Protein AF-A0A0R0BYC7-F1 (afdb_monomer)

Secondary structure (DSSP, 8-state):
-B--TT--HHHHHHHHHHHHHHHHHH-TT-PPEEEEETTTTEEEESSTT-SS-SEEEEEEEEEGGGTEEEEEEEEESTT-STHHHHHHHHHHHHHHHHHHHT-

Organism: NCBI:txid266128

Sequence (103 aa):
MSTPADLSNARIFDCAEAAVSDLSQTSSSWPKITLRDESKGVLESGDYPADDKTGFRMRLERINAGTGIRVHLKGAGAYYVDLGVQKAIDDLTRKVDECIKAD

pLDDT: mean 87.59, std 10.32, range [51.91, 97.56]

Foldseek 3Di:
DFAPQPDALVQLVVQLQVLLVVVCVVPVLRAHWDDDDSVQSKTKGDPQVDQPDAGKIWIWGQDPNRRDIDIDIHHDDPPPPPVVRVVVVVSSVVSSVVSSVVD

Solvent-accessible surface area (backbone atoms only — not comparable to full-atom values): 5673 Å² total; per-residue (Å²): 88,80,43,63,68,83,60,51,49,65,61,55,46,55,26,44,52,52,34,46,53,57,49,31,75,79,35,84,44,49,50,60,78,68,44,82,38,61,90,76,29,36,38,31,14,44,68,54,89,58,79,88,49,76,32,42,21,36,39,38,33,55,33,80,94,45,38,18,41,46,80,47,72,49,56,30,59,101,76,42,70,61,64,51,48,53,51,50,50,52,56,45,53,50,42,29,52,51,51,66,63,74,110

Radius of gyration: 13.08 Å; Cα contacts (8 Å, |Δi|>4): 160; chains: 1; bounding box: 31×26×32 Å

Mean predicted aligned error: 4.72 Å

Structure (mmCIF, N/CA/C/O backbone):
data_AF-A0A0R0BYC7-F1
#
_entry.id   AF-A0A0R0BYC7-F1
#
loop_
_atom_site.group_PDB
_atom_site.id
_atom_site.type_symbol
_atom_site.label_atom_id
_atom_site.label_alt_id
_atom_site.label_comp_id
_atom_site.label_asym_id
_atom_site.label_entity_id
_atom_site.label_seq_id
_atom_site.pdbx_PDB_ins_code
_atom_site.Cartn_x
_atom_site.Cartn_y
_atom_site.Cartn_z
_atom_site.occupancy
_atom_site.B_iso_or_equiv
_atom_site.auth_seq_id
_atom_site.auth_comp_id
_atom_site.auth_asym_id
_atom_site.auth_atom_id
_atom_site.pdbx_PDB_model_num
ATOM 1 N N . MET A 1 1 ? 5.357 2.317 10.190 1.00 85.62 1 MET A N 1
ATOM 2 C CA . MET A 1 1 ? 4.737 3.540 10.744 1.00 85.62 1 MET A CA 1
ATOM 3 C C . MET A 1 1 ? 3.667 3.161 11.756 1.00 85.62 1 MET A C 1
ATOM 5 O O . MET A 1 1 ? 3.149 2.049 11.681 1.00 85.62 1 MET A O 1
ATOM 9 N N . SER A 1 2 ? 3.364 4.052 12.697 1.00 87.69 2 SER A N 1
ATOM 10 C CA . SER A 1 2 ? 2.263 3.864 13.648 1.00 87.69 2 SER A CA 1
ATOM 11 C C . SER A 1 2 ? 0.924 4.148 12.973 1.00 87.69 2 SER A C 1
ATOM 13 O O . SER A 1 2 ? 0.851 4.998 12.090 1.00 87.69 2 SER A O 1
ATOM 15 N N . THR A 1 3 ? -0.123 3.451 13.393 1.00 85.69 3 THR A N 1
ATOM 16 C CA . THR A 1 3 ? -1.498 3.661 12.924 1.00 85.69 3 THR A CA 1
ATOM 17 C C . THR A 1 3 ? -2.446 3.628 14.122 1.00 85.69 3 THR A C 1
ATOM 19 O O . THR A 1 3 ? -2.146 2.923 15.092 1.00 85.69 3 THR A O 1
ATOM 22 N N . PRO A 1 4 ? -3.588 4.339 14.085 1.00 85.50 4 PRO A N 1
ATOM 23 C C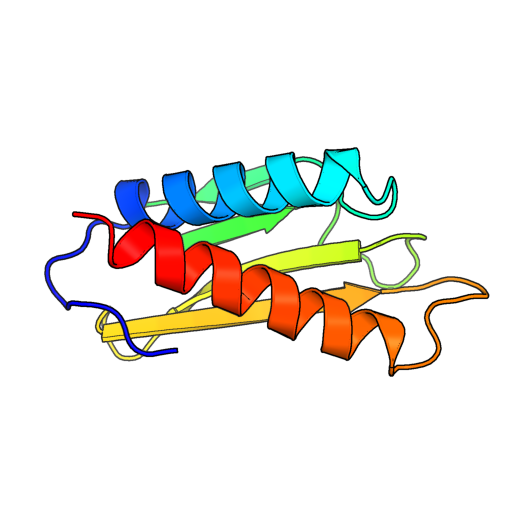A . PRO A 1 4 ? -4.616 4.204 15.113 1.00 85.50 4 PRO A CA 1
ATOM 24 C C . PRO A 1 4 ? -5.023 2.735 15.297 1.00 85.50 4 PRO A C 1
ATOM 26 O O . PRO A 1 4 ? -5.107 1.976 14.326 1.00 85.50 4 PRO A O 1
ATOM 29 N N . ALA A 1 5 ? -5.211 2.313 16.549 1.00 79.50 5 ALA A N 1
ATOM 30 C CA . ALA A 1 5 ? -5.460 0.909 16.889 1.00 79.50 5 ALA A CA 1
ATOM 31 C C . ALA A 1 5 ? -6.826 0.411 16.385 1.00 79.50 5 ALA A C 1
ATOM 33 O O . ALA A 1 5 ? -6.989 -0.768 16.088 1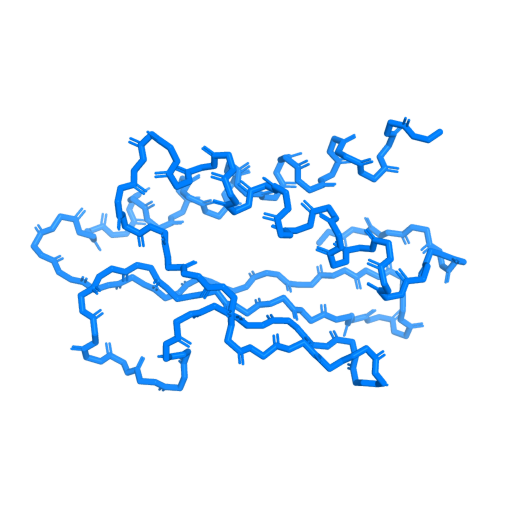.00 79.50 5 ALA A O 1
ATOM 34 N N . ASP A 1 6 ? -7.786 1.322 16.282 1.00 86.31 6 ASP A N 1
ATOM 35 C CA . ASP A 1 6 ? -9.157 1.122 15.823 1.00 86.31 6 ASP A CA 1
ATOM 36 C C . ASP A 1 6 ? -9.302 1.164 14.294 1.00 86.31 6 ASP A C 1
ATOM 38 O O . ASP A 1 6 ? -10.348 0.791 13.759 1.00 86.31 6 ASP A O 1
ATOM 42 N N . LEU A 1 7 ? -8.246 1.549 13.569 1.00 90.12 7 LEU A N 1
ATOM 43 C CA . LEU A 1 7 ? -8.279 1.614 12.115 1.00 90.12 7 LEU A CA 1
ATOM 44 C C . LEU A 1 7 ? -8.358 0.205 11.508 1.00 90.12 7 LEU A C 1
ATOM 46 O O . LEU A 1 7 ? -7.486 -0.651 11.732 1.00 90.12 7 LEU A O 1
ATOM 50 N N . SER A 1 8 ? -9.395 -0.039 10.706 1.00 93.19 8 SER A N 1
ATOM 51 C CA . SER A 1 8 ? -9.624 -1.335 10.065 1.00 93.19 8 SER A CA 1
ATOM 52 C C . SER A 1 8 ? -8.551 -1.657 9.017 1.00 93.19 8 SER A C 1
ATOM 54 O O . SER A 1 8 ? -7.955 -0.767 8.408 1.00 93.19 8 SER A O 1
ATOM 56 N N . ASN A 1 9 ? -8.306 -2.952 8.783 1.00 94.31 9 ASN A N 1
ATOM 57 C CA . ASN A 1 9 ? -7.417 -3.386 7.698 1.00 94.31 9 ASN A CA 1
ATOM 58 C C . ASN A 1 9 ? -7.915 -2.897 6.338 1.00 94.31 9 ASN A C 1
ATOM 60 O O . ASN A 1 9 ? -7.109 -2.394 5.564 1.00 94.31 9 ASN A O 1
ATOM 64 N N . ALA A 1 10 ? -9.228 -2.954 6.101 1.00 94.62 10 ALA A N 1
ATOM 65 C CA . ALA A 1 10 ? -9.849 -2.430 4.891 1.00 94.62 10 ALA A CA 1
ATOM 66 C C . ALA A 1 10 ? -9.465 -0.965 4.638 1.00 94.62 10 ALA A C 1
ATOM 68 O O . ALA A 1 10 ? -8.965 -0.648 3.566 1.00 94.62 10 ALA A O 1
ATOM 69 N N . ARG A 1 11 ? -9.590 -0.089 5.646 1.00 94.56 11 ARG A N 1
ATOM 70 C CA . ARG A 1 11 ? -9.284 1.341 5.488 1.00 94.56 11 ARG A CA 1
ATOM 71 C C . ARG A 1 11 ? -7.812 1.592 5.168 1.00 94.56 11 ARG A C 1
ATOM 73 O O . ARG A 1 11 ? -7.496 2.393 4.292 1.00 94.56 11 ARG A O 1
ATOM 80 N N . ILE A 1 12 ? -6.912 0.895 5.861 1.00 94.69 12 ILE A N 1
ATOM 81 C CA . ILE A 1 12 ? -5.470 0.969 5.587 1.00 94.69 12 ILE A CA 1
ATOM 82 C C . ILE A 1 12 ? -5.174 0.505 4.164 1.00 94.69 12 ILE A C 1
ATOM 84 O O . ILE A 1 12 ? -4.368 1.126 3.470 1.00 94.69 12 ILE A O 1
ATOM 88 N N . PHE A 1 13 ? -5.810 -0.583 3.735 1.00 96.19 13 PHE A N 1
ATOM 89 C CA . PHE A 1 13 ? -5.603 -1.130 2.405 1.00 96.19 13 PHE A CA 1
ATOM 90 C C . PHE A 1 13 ? -6.127 -0.182 1.346 1.00 96.19 13 PHE A C 1
ATOM 92 O O . PHE A 1 13 ? -5.373 0.133 0.442 1.00 96.19 13 PHE A O 1
ATOM 99 N N . ASP A 1 14 ? -7.323 0.377 1.502 1.00 96.38 14 ASP A N 1
ATOM 100 C CA . ASP A 1 14 ? -7.865 1.360 0.562 1.00 96.38 14 ASP A CA 1
ATOM 101 C C . ASP A 1 14 ? -6.909 2.551 0.380 1.00 96.38 14 ASP A C 1
ATOM 103 O O . ASP A 1 14 ? -6.652 2.979 -0.746 1.00 96.38 14 ASP A O 1
ATOM 107 N N . CYS A 1 15 ? -6.294 3.031 1.467 1.00 95.94 15 CYS A N 1
ATOM 108 C CA . CYS A 1 15 ? -5.255 4.058 1.396 1.00 95.94 15 CYS A CA 1
ATOM 109 C C . CYS A 1 15 ? -3.984 3.594 0.669 1.00 95.94 15 CYS A C 1
ATOM 111 O O . CYS A 1 15 ? -3.421 4.342 -0.131 1.00 95.94 15 CYS A O 1
ATOM 113 N N . ALA A 1 16 ? -3.523 2.369 0.921 1.00 95.38 16 ALA A N 1
ATOM 114 C CA . ALA A 1 16 ? -2.367 1.795 0.237 1.00 95.38 16 ALA A CA 1
ATOM 115 C C . ALA A 1 16 ? -2.620 1.560 -1.258 1.00 95.38 16 ALA A C 1
ATOM 117 O O . ALA A 1 16 ? -1.761 1.880 -2.078 1.00 95.38 16 ALA A O 1
ATOM 118 N N . GLU A 1 17 ? -3.797 1.066 -1.633 1.00 95.88 17 GLU A N 1
ATOM 119 C CA . GLU A 1 17 ? -4.189 0.866 -3.026 1.00 95.88 17 GLU A CA 1
ATOM 120 C C . GLU A 1 17 ? -4.310 2.198 -3.767 1.00 95.88 17 GLU A C 1
ATOM 122 O O . GLU A 1 17 ? -3.783 2.332 -4.872 1.00 95.88 17 GLU A O 1
ATOM 127 N N . ALA A 1 18 ? -4.927 3.207 -3.143 1.00 95.12 18 ALA A N 1
ATOM 128 C CA . ALA A 1 18 ? -5.005 4.553 -3.702 1.00 95.12 18 ALA A CA 1
ATOM 129 C C . ALA A 1 18 ? -3.608 5.161 -3.905 1.00 95.12 18 ALA A C 1
ATOM 131 O O . ALA A 1 18 ? -3.324 5.708 -4.972 1.00 95.12 18 ALA A O 1
ATOM 132 N N . ALA A 1 19 ? -2.711 5.012 -2.924 1.00 94.50 19 ALA A N 1
ATOM 133 C CA . ALA A 1 19 ? -1.336 5.494 -3.019 1.00 94.50 19 ALA A CA 1
ATOM 134 C C . ALA A 1 19 ? -0.548 4.798 -4.140 1.00 94.50 19 ALA A C 1
ATOM 136 O O . ALA A 1 19 ? 0.112 5.470 -4.932 1.00 94.50 19 ALA A O 1
ATOM 137 N N . VAL A 1 20 ? -0.636 3.467 -4.248 1.00 93.12 20 VAL A N 1
ATOM 138 C CA . VAL A 1 20 ? -0.001 2.701 -5.336 1.00 93.12 20 VAL A CA 1
ATOM 139 C C . VAL A 1 20 ? -0.585 3.098 -6.691 1.00 93.12 20 VAL A C 1
ATOM 141 O O . VAL A 1 20 ? 0.168 3.285 -7.645 1.00 93.12 20 VAL A O 1
ATOM 144 N N . SER A 1 21 ? -1.906 3.270 -6.781 1.00 92.69 21 SER A N 1
ATOM 145 C CA . SER A 1 21 ? -2.583 3.710 -8.002 1.00 92.69 21 SER A CA 1
ATOM 146 C C . SER A 1 21 ? -2.079 5.081 -8.455 1.00 92.69 21 SER A C 1
ATOM 148 O O . SER A 1 21 ? -1.704 5.235 -9.614 1.00 92.69 21 SER A O 1
ATOM 150 N N . ASP A 1 22 ? -1.995 6.057 -7.553 1.00 92.50 22 ASP A N 1
ATOM 151 C CA . ASP A 1 22 ? -1.470 7.394 -7.851 1.00 92.50 22 ASP A CA 1
ATOM 152 C C . ASP A 1 22 ? 0.008 7.357 -8.281 1.00 92.50 22 ASP A C 1
ATOM 154 O O . ASP A 1 22 ? 0.386 7.898 -9.321 1.00 92.50 22 ASP A O 1
ATOM 158 N N . LEU A 1 23 ? 0.850 6.618 -7.553 1.00 91.19 23 LEU A N 1
ATOM 159 C CA . LEU A 1 23 ? 2.262 6.451 -7.908 1.00 91.19 23 LEU A CA 1
ATOM 160 C C . LEU A 1 23 ? 2.445 5.757 -9.267 1.00 91.19 23 LEU A C 1
ATOM 162 O O . LEU A 1 23 ? 3.340 6.130 -10.030 1.00 91.19 23 LEU A O 1
ATOM 166 N N . SER A 1 24 ? 1.565 4.815 -9.618 1.00 89.31 24 SER A N 1
ATOM 167 C CA . SER A 1 24 ? 1.597 4.126 -10.914 1.00 89.31 24 SER A CA 1
ATOM 168 C C . SER A 1 24 ? 1.321 5.044 -12.110 1.00 89.31 24 SER A C 1
ATOM 170 O O . SER A 1 24 ? 1.780 4.758 -13.215 1.00 89.31 24 SER A O 1
ATOM 172 N N . GLN A 1 25 ? 0.649 6.185 -11.900 1.00 88.25 25 GLN A N 1
ATOM 173 C CA . GLN A 1 25 ? 0.432 7.185 -12.954 1.00 88.25 25 GLN A CA 1
ATOM 174 C C . GLN A 1 25 ? 1.726 7.905 -13.350 1.00 88.25 25 GLN A C 1
ATOM 176 O O . GLN A 1 25 ? 1.861 8.363 -14.482 1.00 88.25 25 GLN A O 1
ATOM 181 N N . THR A 1 26 ? 2.683 8.005 -12.423 1.00 82.69 26 THR A N 1
ATOM 182 C CA . THR A 1 26 ? 3.961 8.710 -12.633 1.00 82.69 26 THR A CA 1
ATOM 183 C C . THR A 1 26 ? 5.131 7.762 -12.880 1.00 82.69 26 THR A C 1
ATOM 185 O O . THR A 1 26 ? 6.152 8.169 -13.434 1.00 82.69 26 THR A O 1
ATOM 188 N N . SER A 1 27 ? 4.993 6.490 -12.503 1.00 82.69 27 SER A N 1
ATOM 189 C CA . SER A 1 27 ? 6.015 5.466 -12.684 1.00 82.69 27 SER A CA 1
ATOM 190 C C . SER A 1 27 ? 5.382 4.106 -12.977 1.00 82.69 27 SER A C 1
ATOM 192 O O . SER A 1 27 ? 4.735 3.504 -12.121 1.00 82.69 27 SER A O 1
ATOM 194 N N . SER A 1 28 ? 5.656 3.567 -14.169 1.00 80.38 28 SER A N 1
ATOM 195 C CA . SER A 1 28 ? 5.222 2.223 -14.587 1.00 80.38 28 SER A CA 1
ATOM 196 C C . SER A 1 28 ? 5.863 1.084 -13.784 1.00 80.38 28 SER A C 1
ATOM 198 O O . SER A 1 28 ? 5.515 -0.081 -13.967 1.00 80.38 28 SER A O 1
ATOM 200 N N . SER A 1 29 ? 6.795 1.410 -12.888 1.00 84.69 29 SER A N 1
ATOM 201 C CA . SER A 1 29 ? 7.457 0.479 -11.981 1.00 84.69 29 SER A CA 1
ATOM 202 C C . SER A 1 29 ? 6.537 -0.063 -10.890 1.00 84.69 29 SER A C 1
ATOM 204 O O . SER A 1 29 ? 6.872 -1.086 -10.297 1.00 84.69 29 SER A O 1
ATOM 206 N N . TRP A 1 30 ? 5.418 0.608 -10.602 1.00 87.56 30 TRP A N 1
ATOM 207 C CA . TRP A 1 30 ? 4.453 0.184 -9.588 1.00 87.56 30 TRP A CA 1
ATOM 208 C C . TRP A 1 30 ? 3.471 -0.846 -10.155 1.00 87.56 30 TRP A C 1
ATOM 210 O O . TRP A 1 30 ? 2.692 -0.519 -11.053 1.00 87.56 30 TRP A O 1
ATOM 220 N N . PRO A 1 31 ? 3.471 -2.091 -9.649 1.00 84.69 31 PRO A N 1
ATOM 221 C CA . PRO A 1 31 ? 2.551 -3.111 -10.123 1.00 84.69 31 PRO A CA 1
ATOM 222 C C . PRO A 1 31 ? 1.182 -2.984 -9.445 1.00 84.69 31 PRO A C 1
ATOM 224 O O . PRO A 1 31 ? 1.024 -2.365 -8.391 1.00 84.69 31 PRO A O 1
ATOM 227 N N . LYS A 1 32 ? 0.192 -3.657 -10.034 1.00 90.75 32 LYS A N 1
ATOM 228 C CA . LYS A 1 32 ? -1.141 -3.812 -9.443 1.00 90.75 32 LYS A CA 1
ATOM 229 C C . LYS A 1 32 ? -1.090 -4.641 -8.159 1.00 90.75 32 LYS A C 1
ATOM 231 O O . LYS A 1 32 ? -0.204 -5.477 -7.980 1.00 90.75 32 LYS A O 1
ATOM 236 N N . ILE A 1 33 ? -2.096 -4.443 -7.318 1.00 94.62 33 ILE A N 1
ATOM 237 C CA . ILE A 1 33 ? -2.374 -5.273 -6.145 1.00 94.62 33 ILE A CA 1
ATOM 238 C C . ILE A 1 33 ? -2.725 -6.692 -6.596 1.00 94.62 33 ILE A C 1
ATOM 240 O O . ILE A 1 33 ? -3.487 -6.876 -7.546 1.00 94.62 33 ILE A O 1
ATOM 244 N N . THR A 1 34 ? -2.144 -7.684 -5.932 1.00 95.38 34 THR A N 1
ATOM 245 C CA . THR A 1 34 ? -2.275 -9.113 -6.268 1.00 95.38 34 THR A CA 1
ATOM 246 C C . THR A 1 34 ? -2.772 -9.949 -5.097 1.00 95.38 34 THR A C 1
ATOM 248 O O . THR A 1 34 ? -3.380 -10.995 -5.320 1.00 95.38 34 THR A O 1
ATOM 251 N N . LEU A 1 35 ? -2.578 -9.478 -3.863 1.00 96.56 35 LEU A N 1
ATOM 252 C CA . LEU A 1 35 ? -3.111 -10.098 -2.655 1.00 96.56 35 LEU A CA 1
ATOM 253 C C . LEU A 1 35 ? -3.698 -9.030 -1.738 1.00 96.56 35 LEU A C 1
ATOM 255 O O . LEU A 1 35 ? -3.018 -8.064 -1.400 1.00 96.56 35 LEU A O 1
ATOM 259 N N . ARG A 1 36 ? -4.930 -9.262 -1.281 1.00 97.12 36 ARG A N 1
ATOM 260 C CA . ARG A 1 36 ? -5.603 -8.490 -0.233 1.00 97.12 36 ARG A CA 1
ATOM 261 C C . ARG A 1 36 ? -6.155 -9.464 0.808 1.00 97.12 36 ARG A C 1
ATOM 263 O O . ARG A 1 36 ? -7.196 -10.074 0.592 1.00 97.12 36 ARG A O 1
ATOM 270 N N . ASP A 1 37 ? -5.437 -9.639 1.917 1.00 96.56 37 ASP A N 1
ATOM 271 C CA . ASP A 1 37 ? -5.827 -10.507 3.036 1.00 96.56 37 ASP A CA 1
ATOM 272 C C . ASP A 1 37 ? -6.068 -9.658 4.291 1.00 96.56 37 ASP A C 1
ATOM 274 O O . ASP A 1 37 ? -5.187 -9.440 5.129 1.00 96.56 37 ASP A O 1
ATOM 278 N N . GLU A 1 38 ? -7.295 -9.153 4.417 1.00 94.88 38 GLU A N 1
ATOM 279 C CA . GLU A 1 38 ? -7.712 -8.328 5.555 1.00 94.88 38 GLU A CA 1
ATOM 280 C C . GLU A 1 38 ? -7.744 -9.112 6.868 1.00 94.88 38 GLU A C 1
ATOM 282 O O . GLU A 1 38 ? -7.609 -8.516 7.931 1.00 94.88 38 GLU A O 1
ATOM 287 N N . SER A 1 39 ? -7.872 -10.441 6.821 1.00 93.00 39 SER A N 1
ATOM 288 C CA . SER A 1 39 ? -7.865 -11.273 8.027 1.00 93.00 39 SER A CA 1
ATOM 289 C C . SER A 1 39 ? -6.471 -11.363 8.648 1.00 93.00 39 SER A C 1
ATOM 291 O O . SER A 1 39 ? -6.329 -11.346 9.870 1.00 93.00 39 SER A O 1
ATOM 293 N N . LYS A 1 40 ? -5.431 -11.390 7.806 1.00 93.50 40 LYS A N 1
ATOM 294 C CA . LYS A 1 40 ? -4.024 -11.421 8.233 1.00 93.50 40 LYS A CA 1
ATOM 295 C C . LYS A 1 40 ? -3.378 -10.042 8.277 1.00 93.50 40 LYS A C 1
ATOM 297 O O . LYS A 1 40 ? -2.246 -9.920 8.738 1.00 93.50 40 LYS A O 1
ATOM 302 N N . GLY A 1 41 ? -4.074 -9.010 7.802 1.00 94.94 41 GLY A N 1
ATOM 303 C CA . GLY A 1 41 ? -3.525 -7.664 7.700 1.00 94.94 41 GLY A CA 1
ATOM 304 C C . GLY A 1 41 ? -2.372 -7.581 6.702 1.00 94.94 41 GLY A C 1
ATOM 305 O O . GLY A 1 41 ? -1.432 -6.833 6.951 1.00 94.94 41 GLY A O 1
ATOM 306 N N . VAL A 1 42 ? -2.436 -8.347 5.605 1.00 96.94 42 VAL A N 1
ATOM 307 C CA . VAL A 1 42 ? -1.426 -8.366 4.539 1.00 96.94 42 VAL A CA 1
ATOM 308 C C . VAL A 1 42 ? -2.008 -7.862 3.214 1.00 96.94 42 VAL A C 1
ATOM 310 O O . VAL A 1 42 ? -3.062 -8.322 2.777 1.00 96.94 42 VAL A O 1
ATOM 313 N N . LEU A 1 43 ? -1.285 -6.955 2.557 1.00 97.56 43 LEU A N 1
ATOM 314 C CA . LEU A 1 43 ? -1.562 -6.469 1.203 1.00 97.56 43 LEU A CA 1
ATOM 315 C C . LEU A 1 43 ? -0.283 -6.576 0.364 1.00 97.56 43 LE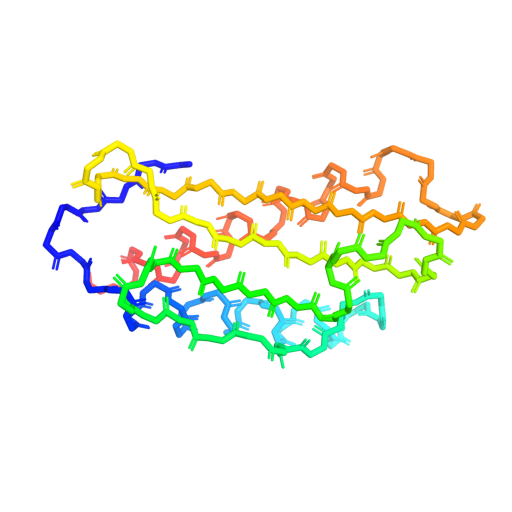U A C 1
ATOM 317 O O . LEU A 1 43 ? 0.764 -6.090 0.789 1.00 97.56 43 LEU A O 1
ATOM 321 N N . GLU A 1 44 ? -0.350 -7.178 -0.822 1.00 97.19 44 GLU A N 1
ATOM 322 C CA . GLU A 1 44 ? 0.802 -7.311 -1.725 1.00 97.19 44 GLU A CA 1
ATOM 323 C C . GLU A 1 44 ? 0.505 -6.791 -3.130 1.00 97.19 44 GLU A C 1
ATOM 325 O O . GLU A 1 44 ? -0.637 -6.805 -3.600 1.00 97.19 44 GLU A O 1
ATOM 330 N N . SER A 1 45 ? 1.562 -6.355 -3.814 1.00 93.38 45 SER A N 1
ATOM 331 C CA . SER A 1 45 ? 1.521 -5.962 -5.218 1.00 93.38 45 SER A CA 1
ATOM 332 C C . SER A 1 45 ? 2.550 -6.719 -6.053 1.00 93.38 45 SER A C 1
ATOM 334 O O . SER A 1 45 ? 3.651 -7.042 -5.596 1.00 93.38 45 SER A O 1
ATOM 336 N N . GLY A 1 46 ? 2.187 -6.985 -7.308 1.00 89.50 46 GLY A N 1
ATOM 337 C CA . GLY A 1 46 ? 2.983 -7.814 -8.208 1.00 89.50 46 GLY A CA 1
ATOM 338 C C . GLY A 1 46 ? 3.204 -9.232 -7.671 1.00 89.50 46 GLY A C 1
ATOM 339 O O . GLY A 1 46 ? 2.435 -9.750 -6.866 1.00 89.50 46 GLY A O 1
ATOM 340 N N . ASP A 1 47 ? 4.267 -9.876 -8.136 1.00 89.62 47 ASP A N 1
ATOM 341 C CA . ASP A 1 47 ? 4.710 -11.178 -7.630 1.00 89.62 47 ASP A CA 1
ATOM 342 C C . ASP A 1 47 ? 5.738 -10.954 -6.508 1.00 89.62 47 ASP A C 1
ATOM 344 O O . ASP A 1 47 ? 6.948 -10.979 -6.740 1.00 89.62 47 ASP A O 1
ATOM 348 N N . TYR A 1 48 ? 5.259 -10.600 -5.309 1.00 89.00 48 TYR A N 1
ATOM 349 C CA . TYR A 1 48 ? 6.116 -10.239 -4.169 1.00 89.00 48 TYR A CA 1
ATOM 350 C C . TYR A 1 48 ? 7.120 -11.327 -3.735 1.00 89.00 48 TYR A C 1
ATOM 352 O O . TYR A 1 48 ? 8.265 -10.979 -3.409 1.00 89.00 48 TYR A O 1
ATOM 360 N N . PRO A 1 49 ? 6.766 -12.629 -3.736 1.00 87.75 49 PRO A N 1
ATOM 361 C CA . PRO A 1 49 ? 7.716 -13.687 -3.405 1.00 87.75 49 PRO A CA 1
ATOM 362 C C . PRO A 1 49 ? 8.923 -13.739 -4.345 1.00 87.75 49 PRO A C 1
ATOM 364 O O . PRO A 1 49 ? 10.017 -14.050 -3.883 1.00 87.75 49 PRO A O 1
ATOM 367 N N . ALA A 1 50 ? 8.751 -13.404 -5.626 1.00 85.25 50 ALA A N 1
ATOM 368 C CA . ALA A 1 50 ? 9.828 -13.461 -6.604 1.00 85.25 50 ALA A CA 1
ATOM 369 C C . ALA A 1 50 ? 10.898 -12.392 -6.342 1.00 85.25 50 ALA A C 1
ATOM 371 O O . ALA A 1 50 ? 10.584 -11.232 -6.065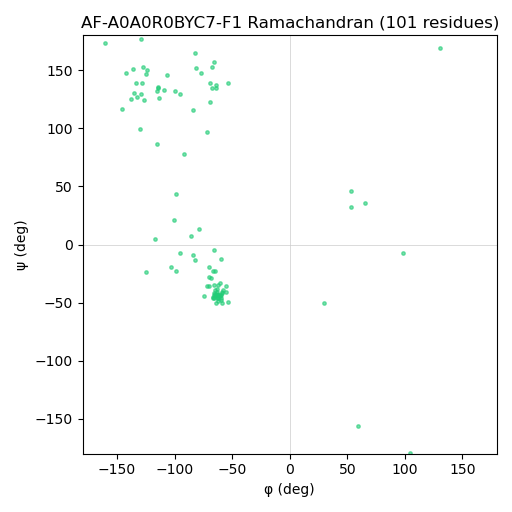 1.00 85.25 50 ALA A O 1
ATOM 372 N N . ASP A 1 51 ? 12.171 -12.758 -6.499 1.00 76.25 51 ASP A N 1
ATOM 373 C CA . ASP A 1 51 ? 13.313 -11.852 -6.314 1.00 76.25 51 ASP A CA 1
ATOM 374 C C . ASP A 1 51 ? 13.845 -11.296 -7.650 1.00 76.25 51 ASP A C 1
ATOM 376 O O . ASP A 1 51 ? 14.345 -10.172 -7.698 1.00 76.25 51 ASP A O 1
ATOM 380 N N . ASP A 1 52 ? 13.597 -11.983 -8.764 1.00 77.75 52 ASP A N 1
ATOM 381 C CA . ASP A 1 52 ? 14.153 -11.736 -10.103 1.00 77.75 52 ASP A CA 1
ATOM 382 C C . ASP A 1 52 ? 13.206 -10.994 -11.072 1.00 77.75 52 ASP A C 1
ATOM 384 O O . ASP A 1 52 ? 13.377 -11.030 -12.291 1.00 77.75 52 ASP A O 1
ATOM 388 N N . LYS A 1 53 ? 12.199 -10.283 -10.554 1.00 78.56 53 LYS A N 1
ATOM 389 C CA . LYS A 1 53 ? 11.240 -9.525 -11.375 1.00 78.56 53 LYS A CA 1
ATOM 390 C C . LYS A 1 53 ? 11.639 -8.065 -11.523 1.00 78.56 53 LYS A C 1
ATOM 392 O O . LYS A 1 53 ? 11.864 -7.372 -10.533 1.00 78.56 53 LYS A O 1
ATOM 397 N N . THR A 1 54 ? 11.664 -7.577 -12.763 1.00 79.75 54 THR A N 1
ATOM 398 C CA . THR A 1 54 ? 11.830 -6.146 -13.039 1.00 79.75 54 THR A CA 1
ATOM 399 C C . THR A 1 54 ? 10.645 -5.350 -12.497 1.00 79.75 54 THR A C 1
ATOM 401 O O . THR A 1 54 ? 9.499 -5.753 -12.686 1.00 79.75 54 THR A O 1
ATOM 404 N N . GLY A 1 55 ? 10.919 -4.206 -11.866 1.00 82.69 55 GLY A N 1
ATOM 405 C CA . GLY A 1 55 ? 9.888 -3.364 -11.252 1.00 82.69 55 GLY A CA 1
ATOM 406 C C . GLY A 1 55 ? 9.847 -3.468 -9.730 1.00 82.69 55 GLY A C 1
ATOM 407 O O . GLY A 1 55 ? 10.644 -4.183 -9.108 1.00 82.69 55 GLY A O 1
ATOM 408 N N . PHE A 1 56 ? 8.918 -2.724 -9.133 1.00 88.94 56 PHE A N 1
ATOM 409 C CA . PHE A 1 56 ? 8.637 -2.796 -7.707 1.00 88.94 56 PHE A CA 1
ATOM 410 C C . PHE A 1 56 ? 7.724 -3.977 -7.383 1.00 88.94 56 PHE A C 1
ATOM 412 O O . PHE A 1 56 ? 6.922 -4.395 -8.209 1.00 88.94 56 PHE A O 1
ATOM 419 N N . ARG A 1 57 ? 7.837 -4.501 -6.164 1.00 91.62 57 ARG A N 1
ATOM 420 C CA . ARG A 1 57 ? 6.883 -5.414 -5.528 1.00 91.62 57 ARG A CA 1
ATOM 421 C C . ARG A 1 57 ? 6.726 -4.983 -4.084 1.00 91.62 57 ARG A C 1
ATOM 423 O O . ARG A 1 57 ? 7.724 -4.868 -3.372 1.00 91.62 57 ARG A O 1
ATOM 430 N N . MET A 1 58 ? 5.500 -4.731 -3.663 1.00 93.62 58 MET A N 1
ATOM 431 C CA . MET A 1 58 ? 5.206 -4.220 -2.331 1.00 93.62 58 MET A CA 1
ATOM 432 C C . MET A 1 58 ? 4.605 -5.320 -1.469 1.00 93.62 58 MET A C 1
ATOM 434 O O . MET A 1 58 ? 3.805 -6.116 -1.953 1.00 93.62 58 MET A O 1
ATOM 438 N N . ARG A 1 59 ? 4.923 -5.290 -0.178 1.00 96.25 59 ARG A N 1
ATOM 439 C CA . ARG A 1 59 ? 4.141 -5.942 0.867 1.00 96.25 59 ARG A CA 1
ATOM 440 C C . ARG A 1 59 ? 3.918 -4.978 2.018 1.00 96.25 59 ARG A C 1
ATOM 442 O O . ARG A 1 59 ? 4.870 -4.413 2.551 1.00 96.25 59 ARG A O 1
ATOM 449 N N . LEU A 1 60 ? 2.663 -4.803 2.395 1.00 96.12 60 LEU A N 1
ATOM 450 C CA . LEU A 1 60 ? 2.237 -4.085 3.584 1.00 96.12 60 LEU A CA 1
ATOM 451 C C . LEU A 1 60 ? 1.696 -5.099 4.586 1.00 96.12 60 LEU A C 1
ATOM 453 O O . LEU A 1 60 ? 0.898 -5.961 4.226 1.00 96.12 60 LEU A O 1
ATOM 457 N N . GLU A 1 61 ? 2.120 -4.983 5.840 1.00 96.00 61 GLU A N 1
ATOM 458 C CA . GLU A 1 61 ? 1.697 -5.873 6.923 1.00 96.00 61 GLU A CA 1
ATOM 459 C C . GLU A 1 61 ? 1.301 -5.084 8.167 1.00 96.00 61 GLU A C 1
ATOM 461 O O . GLU A 1 61 ? 2.009 -4.151 8.560 1.00 96.00 61 GLU A O 1
ATOM 466 N N . ARG A 1 62 ? 0.225 -5.494 8.846 1.00 93.69 62 ARG A N 1
ATOM 467 C CA . ARG A 1 62 ? -0.040 -5.051 10.220 1.00 93.69 62 ARG A CA 1
ATOM 468 C C . ARG A 1 62 ? 1.014 -5.617 11.162 1.00 93.69 62 ARG A C 1
ATOM 470 O O . ARG A 1 62 ? 1.321 -6.805 11.150 1.00 93.69 62 ARG A O 1
ATOM 477 N N . ILE A 1 63 ? 1.521 -4.757 12.035 1.00 93.06 63 ILE A N 1
ATOM 478 C CA . ILE A 1 63 ? 2.488 -5.099 13.080 1.00 93.06 63 ILE A CA 1
ATOM 479 C C . ILE A 1 63 ? 2.010 -4.569 14.437 1.00 93.06 63 ILE A C 1
ATOM 481 O O . ILE A 1 63 ? 0.981 -3.898 14.527 1.00 93.06 63 ILE A O 1
ATOM 485 N N . ASN A 1 64 ? 2.756 -4.865 15.506 1.00 87.50 64 ASN A N 1
ATOM 486 C CA . ASN A 1 64 ? 2.530 -4.321 16.853 1.00 87.50 64 ASN A CA 1
ATOM 487 C C . ASN A 1 64 ? 1.087 -4.519 17.358 1.00 87.50 64 ASN A C 1
ATOM 489 O O . ASN A 1 64 ? 0.452 -3.574 17.828 1.00 87.50 64 ASN A O 1
ATOM 493 N N . ALA A 1 65 ? 0.552 -5.734 17.195 1.00 83.31 65 ALA A N 1
ATOM 494 C CA . ALA A 1 65 ? -0.828 -6.082 17.554 1.00 83.31 65 ALA A CA 1
ATOM 495 C C . ALA A 1 65 ? -1.892 -5.145 16.934 1.00 83.31 65 ALA A C 1
ATOM 497 O O . ALA A 1 65 ? -2.923 -4.881 17.542 1.00 83.31 65 ALA A O 1
ATOM 498 N N . GLY A 1 66 ? -1.630 -4.622 15.730 1.00 82.62 66 GLY A N 1
ATOM 499 C CA . GLY A 1 66 ? -2.542 -3.739 15.000 1.00 82.62 66 GLY A CA 1
ATOM 500 C C . GLY A 1 66 ? -2.228 -2.247 15.135 1.00 82.62 66 GLY A C 1
ATOM 501 O O . GLY A 1 66 ? -2.797 -1.454 14.399 1.00 82.62 66 GLY A O 1
ATOM 502 N N . THR A 1 67 ? -1.290 -1.831 15.985 1.00 88.69 67 THR A N 1
ATOM 503 C CA . THR A 1 67 ? -0.977 -0.398 16.195 1.00 88.69 67 THR A CA 1
ATOM 504 C C . THR A 1 67 ? 0.030 0.181 15.193 1.00 88.69 67 THR A C 1
ATOM 506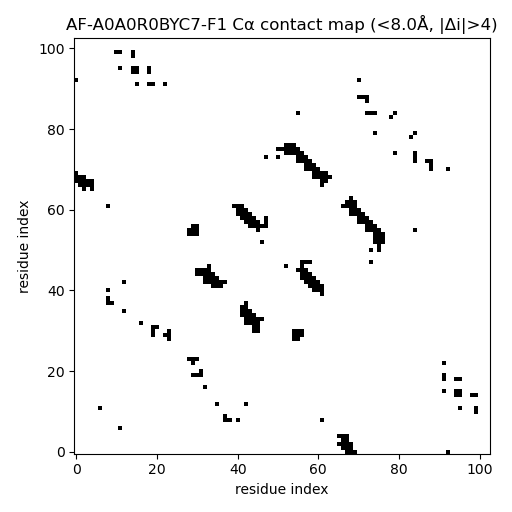 O O . THR A 1 67 ? 0.493 1.315 15.327 1.00 88.69 67 THR A O 1
ATOM 509 N N . GLY A 1 68 ? 0.404 -0.586 14.172 1.00 91.00 68 GLY A N 1
ATOM 510 C CA . GLY A 1 68 ? 1.234 -0.076 13.096 1.00 91.00 68 GLY A CA 1
ATOM 511 C C . GLY A 1 68 ? 1.172 -0.917 11.839 1.00 91.00 6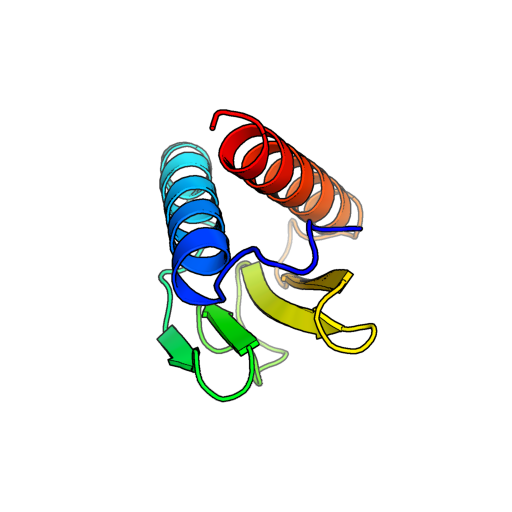8 GLY A C 1
ATOM 512 O O . GLY A 1 68 ? 0.626 -2.023 11.819 1.00 91.00 68 GLY A O 1
ATOM 513 N N . ILE A 1 69 ? 1.810 -0.386 10.802 1.00 93.69 69 ILE A N 1
ATOM 514 C CA . ILE A 1 69 ? 2.079 -1.100 9.560 1.00 93.69 69 ILE A CA 1
ATOM 515 C C . ILE A 1 69 ? 3.571 -1.100 9.249 1.00 93.69 69 ILE A C 1
ATOM 517 O O . ILE A 1 69 ? 4.305 -0.154 9.572 1.00 93.69 69 ILE A O 1
ATOM 521 N N . ARG A 1 70 ? 4.016 -2.154 8.578 1.00 94.19 70 ARG A N 1
ATOM 522 C CA . ARG A 1 70 ? 5.325 -2.240 7.941 1.00 94.19 70 ARG A CA 1
ATOM 523 C C . ARG A 1 70 ? 5.132 -2.321 6.438 1.00 94.19 70 ARG A C 1
ATOM 525 O O . ARG A 1 70 ? 4.292 -3.084 5.979 1.00 94.19 70 ARG A O 1
ATOM 532 N N . VAL A 1 71 ? 5.914 -1.546 5.697 1.00 93.25 71 VAL A N 1
ATOM 533 C CA . VAL A 1 71 ? 5.944 -1.581 4.235 1.00 93.25 71 VAL A CA 1
ATOM 534 C C . VAL A 1 71 ? 7.313 -2.093 3.814 1.00 93.25 71 VAL A C 1
ATOM 536 O O . VAL A 1 71 ? 8.337 -1.560 4.237 1.00 93.25 71 VAL A O 1
ATOM 539 N N . HIS A 1 72 ? 7.318 -3.135 2.995 1.00 91.88 72 HIS A N 1
ATOM 540 C CA . HIS A 1 72 ? 8.490 -3.679 2.333 1.00 91.88 72 HIS A CA 1
ATOM 541 C C . HIS A 1 72 ? 8.348 -3.480 0.831 1.00 91.88 72 HIS A C 1
ATOM 543 O O . HIS A 1 72 ? 7.294 -3.762 0.262 1.00 91.88 72 HIS A O 1
ATOM 549 N N . LEU A 1 73 ? 9.422 -3.031 0.188 1.00 89.81 73 LEU A N 1
ATOM 550 C CA . LEU A 1 73 ? 9.481 -2.882 -1.259 1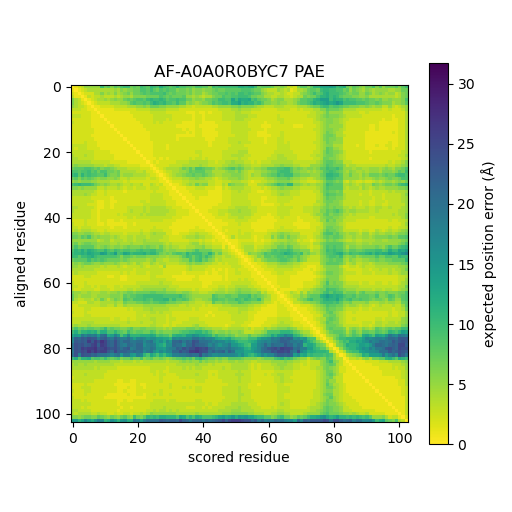.00 89.81 73 LEU A CA 1
ATOM 551 C C . LEU A 1 73 ? 10.702 -3.629 -1.783 1.00 89.81 73 LEU A C 1
ATOM 553 O O . LEU A 1 73 ? 11.824 -3.372 -1.352 1.00 89.81 73 LEU A O 1
ATOM 557 N N . LYS A 1 74 ? 10.482 -4.542 -2.725 1.00 89.00 74 LYS A N 1
ATOM 558 C CA . LYS A 1 74 ? 11.545 -5.155 -3.523 1.00 89.00 74 LYS A CA 1
ATOM 559 C C . LYS A 1 74 ? 11.597 -4.462 -4.878 1.00 89.00 74 LYS A C 1
ATOM 561 O O . LYS A 1 74 ? 10.564 -4.314 -5.525 1.00 89.00 74 LYS A O 1
ATOM 566 N N . GLY A 1 75 ? 12.783 -4.077 -5.335 1.00 83.94 75 GLY A N 1
ATOM 567 C CA . GLY A 1 75 ? 13.015 -3.538 -6.676 1.00 83.94 75 GLY A CA 1
ATOM 568 C C . GLY A 1 75 ? 14.147 -4.292 -7.363 1.00 83.94 75 GLY A C 1
ATOM 569 O O . GLY A 1 75 ? 15.134 -4.617 -6.714 1.00 83.94 75 GLY A O 1
ATOM 570 N N . ALA A 1 76 ? 14.012 -4.596 -8.655 1.00 76.38 76 ALA A N 1
ATOM 571 C CA . ALA A 1 76 ? 15.110 -5.153 -9.450 1.00 76.38 76 ALA A CA 1
ATOM 572 C C . ALA A 1 76 ? 15.107 -4.588 -10.880 1.00 76.38 76 ALA A C 1
ATOM 574 O O . ALA A 1 76 ? 14.050 -4.277 -11.435 1.00 76.38 76 ALA A O 1
ATOM 575 N N . GLY A 1 77 ? 16.299 -4.444 -11.472 1.00 69.75 77 GLY A N 1
ATOM 576 C CA . GLY A 1 77 ? 16.529 -3.902 -12.821 1.00 69.75 77 GLY A CA 1
ATOM 577 C C . GLY A 1 77 ? 17.614 -2.815 -12.866 1.00 69.75 77 GLY A C 1
ATOM 578 O O . GLY A 1 77 ? 18.032 -2.305 -11.830 1.00 69.75 77 GLY A O 1
ATOM 579 N N . ALA A 1 78 ? 18.045 -2.436 -14.076 1.00 56.84 78 ALA A N 1
ATOM 580 C CA . ALA A 1 78 ? 19.223 -1.586 -14.337 1.00 56.84 78 ALA A CA 1
ATOM 581 C C . ALA A 1 78 ? 19.194 -0.172 -13.711 1.00 56.84 78 ALA A C 1
ATOM 583 O O . ALA A 1 78 ? 20.225 0.491 -13.659 1.00 56.84 78 ALA A O 1
ATOM 584 N N . TYR A 1 79 ? 18.037 0.277 -13.218 1.00 55.06 79 TYR A N 1
ATOM 585 C CA . TYR A 1 79 ? 17.841 1.595 -12.603 1.00 55.06 79 TYR A CA 1
ATOM 586 C C . TYR A 1 79 ? 17.438 1.535 -11.117 1.00 55.06 79 TYR A C 1
ATOM 588 O O . TYR A 1 79 ? 17.194 2.574 -10.512 1.00 55.06 79 TYR A O 1
ATOM 596 N N . TYR A 1 80 ? 17.394 0.345 -10.504 1.00 59.09 80 TYR A N 1
ATOM 597 C CA . TYR A 1 80 ? 17.025 0.158 -9.090 1.00 59.09 80 TYR A CA 1
ATOM 598 C C . TYR A 1 80 ? 18.255 0.006 -8.193 1.00 59.09 80 TYR A C 1
ATOM 600 O O . TYR A 1 80 ? 18.301 -0.857 -7.323 1.00 59.09 80 TYR A O 1
ATOM 608 N N . VAL A 1 81 ? 19.266 0.845 -8.420 1.00 51.91 81 VAL A N 1
ATOM 609 C CA . VAL A 1 81 ? 20.412 0.979 -7.515 1.00 51.91 81 VAL A CA 1
ATOM 610 C C . VAL A 1 81 ? 19.894 1.707 -6.271 1.00 51.91 81 VAL A C 1
ATOM 612 O O . VAL A 1 81 ? 19.701 2.915 -6.344 1.00 51.91 81 VAL A O 1
ATOM 615 N N . ASP A 1 82 ? 19.544 0.959 -5.217 1.00 56.12 82 ASP A N 1
ATOM 616 C CA . ASP A 1 82 ? 19.092 1.295 -3.842 1.00 56.12 82 ASP A CA 1
ATOM 617 C C . ASP A 1 82 ? 18.317 2.611 -3.579 1.00 56.12 82 ASP A C 1
ATOM 619 O O . ASP A 1 82 ? 17.233 2.590 -2.991 1.00 56.12 82 ASP A O 1
ATOM 623 N N . LEU A 1 83 ? 18.803 3.763 -4.044 1.00 55.62 83 LEU A N 1
ATOM 624 C CA . LEU A 1 83 ? 18.169 5.083 -3.944 1.00 55.62 83 LEU A CA 1
ATOM 625 C C . LEU A 1 83 ? 16.745 5.125 -4.526 1.00 55.62 83 LEU A C 1
ATOM 627 O O . LEU A 1 83 ? 15.879 5.813 -3.986 1.00 55.62 83 LEU A O 1
ATOM 631 N N . GLY A 1 84 ? 16.482 4.382 -5.607 1.00 76.50 84 GLY A N 1
ATOM 632 C CA . GLY A 1 84 ? 15.150 4.315 -6.223 1.00 76.50 84 GLY A CA 1
ATOM 633 C C . GLY A 1 84 ? 14.118 3.567 -5.372 1.00 76.50 84 GLY A C 1
ATOM 634 O O . GLY A 1 84 ? 12.956 3.965 -5.332 1.00 76.50 84 GLY A O 1
ATOM 635 N N . VAL A 1 85 ? 14.541 2.515 -4.661 1.00 81.62 85 VAL A N 1
ATOM 636 C CA . VAL A 1 85 ? 13.671 1.723 -3.773 1.00 81.62 85 VAL A CA 1
ATOM 637 C C . VAL A 1 85 ? 13.375 2.499 -2.498 1.00 81.62 85 VAL A C 1
ATOM 639 O O . VAL A 1 85 ? 12.218 2.573 -2.094 1.00 81.62 85 VAL A O 1
ATOM 642 N N . GLN A 1 86 ? 14.392 3.130 -1.903 1.00 85.12 86 GLN A N 1
ATOM 643 C CA . GLN A 1 86 ? 14.192 3.918 -0.690 1.00 85.12 86 GLN A CA 1
ATOM 644 C C . GLN A 1 86 ? 13.240 5.092 -0.940 1.00 85.12 86 GLN A C 1
ATOM 646 O O . GLN A 1 86 ? 12.254 5.238 -0.223 1.00 85.12 86 GLN A O 1
ATOM 651 N N . LYS A 1 87 ? 13.461 5.865 -2.013 1.00 86.75 87 LYS A N 1
ATOM 652 C CA . LYS A 1 87 ? 12.558 6.965 -2.373 1.00 86.75 87 LYS A CA 1
ATOM 653 C C . LYS A 1 87 ? 11.126 6.480 -2.609 1.00 86.75 87 LYS A C 1
ATOM 655 O O . LYS A 1 87 ? 10.184 7.117 -2.155 1.00 86.75 87 LYS A O 1
ATOM 660 N N . ALA A 1 88 ? 10.959 5.346 -3.288 1.00 88.75 88 ALA A N 1
ATOM 661 C CA . ALA A 1 88 ? 9.646 4.760 -3.532 1.00 88.75 88 ALA A CA 1
ATOM 662 C C . ALA A 1 88 ? 8.944 4.313 -2.236 1.00 88.75 88 ALA A C 1
ATOM 664 O O . ALA A 1 88 ? 7.740 4.527 -2.099 1.00 88.75 88 ALA A O 1
ATOM 665 N N . ILE A 1 89 ? 9.681 3.749 -1.270 1.00 91.00 89 ILE A N 1
ATOM 666 C CA . ILE A 1 89 ? 9.158 3.443 0.072 1.00 91.00 89 ILE A CA 1
ATOM 667 C C . ILE A 1 89 ? 8.729 4.724 0.789 1.00 91.00 89 ILE A C 1
ATOM 669 O O . ILE A 1 89 ? 7.649 4.744 1.382 1.00 91.00 89 ILE A O 1
ATOM 673 N N . ASP A 1 90 ? 9.544 5.776 0.740 1.00 91.81 90 ASP A N 1
ATOM 674 C CA . ASP A 1 90 ? 9.259 7.039 1.424 1.00 91.81 90 ASP A CA 1
ATOM 675 C C . ASP A 1 90 ? 8.019 7.723 0.826 1.00 91.81 90 ASP A C 1
ATOM 677 O O . ASP A 1 90 ? 7.115 8.129 1.559 1.00 91.81 90 ASP A O 1
ATOM 681 N N . ASP A 1 91 ? 7.933 7.784 -0.507 1.00 92.25 91 ASP A N 1
ATOM 682 C CA . ASP A 1 91 ? 6.797 8.361 -1.229 1.00 92.25 91 ASP A CA 1
ATOM 683 C C . ASP A 1 91 ? 5.498 7.589 -0.952 1.00 92.25 91 ASP A C 1
ATOM 685 O O . ASP A 1 91 ? 4.457 8.205 -0.701 1.00 92.25 91 ASP A O 1
ATOM 689 N N . LEU A 1 92 ? 5.556 6.253 -0.949 1.00 93.38 92 LEU A N 1
ATOM 690 C CA . LEU A 1 92 ? 4.423 5.397 -0.604 1.00 93.38 92 LEU A CA 1
ATOM 691 C C . LEU A 1 92 ? 3.999 5.595 0.853 1.00 93.38 92 LEU A C 1
ATOM 693 O O . LEU A 1 92 ? 2.826 5.837 1.121 1.00 93.38 92 LEU A O 1
ATOM 697 N N . THR A 1 93 ? 4.944 5.530 1.791 1.00 93.62 93 THR A N 1
ATOM 698 C CA . THR A 1 93 ? 4.659 5.668 3.226 1.00 93.62 93 THR A CA 1
ATOM 699 C C . THR A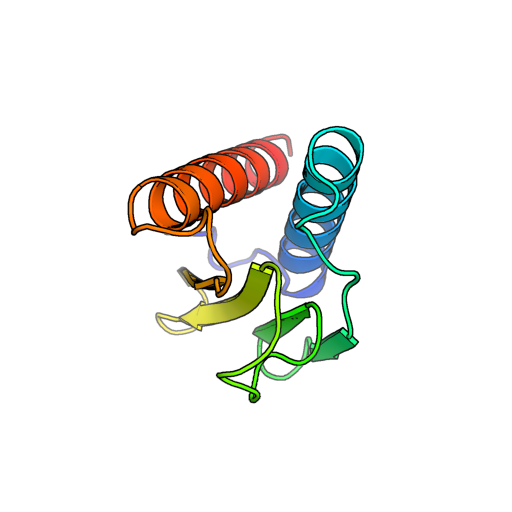 1 93 ? 4.017 7.018 3.524 1.00 93.62 93 THR A C 1
ATOM 701 O O . THR A 1 93 ? 3.021 7.066 4.243 1.00 93.62 93 THR A O 1
ATOM 704 N N . ARG A 1 94 ? 4.527 8.102 2.921 1.00 94.50 94 ARG A N 1
ATOM 705 C CA . ARG A 1 94 ? 3.939 9.441 3.047 1.00 94.50 94 ARG A CA 1
ATOM 706 C C . ARG A 1 94 ? 2.493 9.468 2.553 1.00 94.50 94 ARG A C 1
ATOM 708 O O . ARG A 1 94 ? 1.626 9.922 3.286 1.00 94.50 94 ARG A O 1
ATOM 715 N N . LYS A 1 95 ? 2.218 8.957 1.349 1.00 94.38 95 LYS A N 1
ATOM 716 C CA . LYS A 1 95 ? 0.860 8.968 0.775 1.00 94.38 95 LYS A CA 1
ATOM 717 C C . LYS A 1 95 ? -0.136 8.146 1.593 1.00 94.38 95 LYS A C 1
ATOM 719 O O . LYS A 1 95 ? -1.282 8.557 1.754 1.00 94.38 95 LYS A O 1
ATOM 724 N N . VAL A 1 96 ? 0.290 6.999 2.124 1.00 94.12 96 VAL A N 1
ATOM 725 C CA . VAL A 1 96 ? -0.563 6.179 2.997 1.00 94.12 96 VAL A CA 1
ATOM 726 C C . VAL A 1 96 ? -0.848 6.905 4.310 1.00 94.12 96 VAL A C 1
ATOM 728 O O . VAL A 1 96 ? -1.996 6.946 4.738 1.00 94.12 96 VAL A O 1
ATOM 731 N N . ASP A 1 97 ? 0.167 7.509 4.929 1.00 93.25 97 ASP A N 1
ATOM 732 C CA . ASP A 1 97 ? 0.013 8.283 6.165 1.00 93.25 97 ASP A CA 1
ATOM 733 C C . ASP A 1 97 ? -0.904 9.506 5.976 1.00 93.25 97 ASP A C 1
ATOM 735 O O . ASP A 1 97 ? -1.797 9.738 6.789 1.00 93.25 97 ASP A O 1
ATOM 739 N N . GLU A 1 98 ? -0.750 10.241 4.871 1.00 93.62 98 GLU A N 1
ATOM 740 C CA . GLU A 1 98 ? -1.632 11.354 4.492 1.00 93.62 98 GLU A CA 1
ATOM 741 C C . GLU A 1 98 ? -3.084 10.892 4.308 1.00 93.62 98 GLU A C 1
ATOM 743 O O . GLU A 1 98 ? -3.994 11.519 4.844 1.00 93.62 98 GLU A O 1
ATOM 748 N N . CYS A 1 99 ? -3.309 9.776 3.607 1.00 94.56 99 CYS A N 1
ATOM 749 C CA . CYS A 1 99 ? -4.651 9.2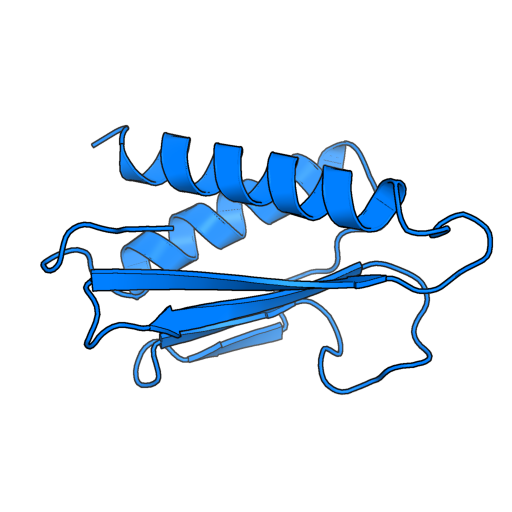28 3.404 1.00 94.56 99 CYS A CA 1
ATOM 750 C C . CYS A 1 99 ? -5.316 8.792 4.716 1.00 94.56 99 CYS A C 1
ATOM 752 O O . CYS A 1 99 ? -6.501 9.048 4.914 1.00 94.56 99 CYS A O 1
ATOM 754 N N . ILE A 1 100 ? -4.557 8.166 5.622 1.00 91.62 100 ILE A N 1
ATOM 755 C CA . ILE A 1 100 ? -5.063 7.731 6.931 1.00 91.62 100 ILE A CA 1
ATOM 756 C C . ILE A 1 100 ? -5.447 8.930 7.809 1.00 91.62 100 ILE A C 1
ATOM 758 O O . ILE A 1 100 ? -6.397 8.838 8.577 1.00 91.62 100 ILE A O 1
ATOM 762 N N . LYS A 1 101 ? -4.711 10.041 7.712 1.00 89.25 101 LYS A N 1
ATOM 763 C CA . LYS A 1 101 ? -4.953 11.263 8.497 1.00 89.25 101 LYS A CA 1
ATOM 764 C C . LYS A 1 101 ? -6.033 12.175 7.924 1.00 89.25 101 LYS A C 1
ATOM 766 O O . LYS A 1 101 ? -6.432 13.110 8.606 1.00 89.25 101 LYS A O 1
ATOM 771 N N . ALA A 1 102 ? -6.455 11.956 6.682 1.00 82.50 102 ALA A N 1
ATOM 772 C CA . ALA A 1 102 ? -7.467 12.772 6.012 1.00 82.50 102 ALA A CA 1
ATOM 773 C C . ALA A 1 102 ? -8.915 12.435 6.437 1.00 82.50 102 ALA A C 1
ATOM 775 O O . ALA A 1 102 ? -9.848 12.855 5.754 1.00 82.50 102 ALA A O 1
ATOM 776 N N . ASP A 1 103 ? -9.083 11.679 7.528 1.00 55.22 103 ASP A N 1
ATOM 777 C CA . ASP A 1 103 ? -10.352 11.381 8.210 1.00 55.22 103 ASP A CA 1
ATOM 778 C C . ASP A 1 103 ? -10.588 12.344 9.388 1.00 55.22 103 ASP A C 1
ATOM 780 O O . ASP A 1 103 ? -9.717 12.405 10.291 1.00 55.22 103 ASP A O 1
#

Nearest PDB structures (foldseek):
  3cmp-assembly3_C  TM=4.204E-01  e=4.041E+00  Homo sapiens